Protein AF-J9BPV2-F1 (afdb_monomer)

Solvent-accessible surface area (backbone atoms only — not comparable to full-atom values): 4636 Å² total; per-residue (Å²): 72,40,34,28,34,14,39,61,70,44,7,44,51,30,35,53,57,30,66,46,43,29,81,74,70,76,44,64,79,77,43,37,40,41,42,36,38,53,45,80,59,29,72,82,40,90,52,86,70,30,41,67,39,29,60,53,48,49,53,56,40,53,76,67,65,65,54,93,80,44,47,79,47,68,37,51,96,83,75,68,48,34,25,51,74,71

Structure (mmCIF, N/CA/C/O backbone):
data_AF-J9BPV2-F1
#
_entry.id   AF-J9BPV2-F1
#
loop_
_atom_site.group_PDB
_atom_site.id
_atom_site.type_symbol
_atom_site.label_atom_id
_atom_site.label_alt_id
_atom_site.label_comp_id
_atom_site.label_asym_id
_atom_site.label_entity_id
_atom_site.label_seq_id
_atom_site.pdbx_PDB_ins_code
_atom_site.Cartn_x
_atom_site.Cartn_y
_atom_site.Cartn_z
_atom_site.occupancy
_atom_site.B_iso_or_equiv
_atom_site.auth_seq_id
_atom_site.auth_comp_id
_atom_site.auth_asym_id
_atom_site.auth_atom_id
_atom_site.pdbx_PDB_model_num
ATOM 1 N N . ARG A 1 1 ? -10.696 3.331 6.887 1.00 97.44 1 ARG A N 1
ATOM 2 C CA . ARG A 1 1 ? -9.245 3.062 7.082 1.00 97.44 1 ARG A CA 1
ATOM 3 C C . ARG A 1 1 ? -8.476 3.782 5.988 1.00 97.44 1 ARG A C 1
ATOM 5 O O . ARG A 1 1 ? -9.098 4.201 5.017 1.00 97.44 1 ARG A O 1
ATOM 12 N N . ILE A 1 2 ? -7.167 3.948 6.142 1.00 98.69 2 ILE A N 1
ATOM 13 C CA . ILE A 1 2 ? -6.289 4.507 5.109 1.00 98.69 2 ILE A CA 1
ATOM 14 C C . ILE A 1 2 ? -5.336 3.404 4.656 1.00 98.69 2 ILE A C 1
ATOM 16 O O . ILE A 1 2 ? -4.722 2.746 5.491 1.00 98.69 2 ILE A O 1
ATOM 20 N N . PHE A 1 3 ? -5.226 3.204 3.349 1.00 98.75 3 PHE A N 1
ATOM 21 C CA . PHE A 1 3 ? -4.291 2.272 2.738 1.00 98.75 3 PHE A CA 1
ATOM 22 C C . PHE A 1 3 ? -3.241 3.049 1.952 1.00 98.75 3 PHE A C 1
ATOM 24 O O . PHE A 1 3 ? -3.585 3.758 1.008 1.00 98.75 3 PHE A O 1
ATOM 31 N N . TYR A 1 4 ? -1.972 2.892 2.310 1.00 98.88 4 TYR A N 1
ATOM 32 C CA . TYR A 1 4 ? -0.859 3.268 1.446 1.00 98.88 4 TYR A CA 1
ATOM 33 C C . TYR A 1 4 ? -0.516 2.079 0.562 1.00 98.88 4 TYR A C 1
ATOM 35 O O . TYR A 1 4 ? -0.312 0.985 1.082 1.00 98.88 4 TYR A O 1
ATOM 43 N N . ILE A 1 5 ? -0.431 2.280 -0.751 1.00 98.69 5 ILE A N 1
ATOM 44 C CA . ILE A 1 5 ? 0.027 1.244 -1.684 1.00 98.69 5 ILE A CA 1
ATOM 45 C C . ILE A 1 5 ? 1.242 1.751 -2.456 1.00 98.69 5 ILE A C 1
ATOM 47 O O . ILE A 1 5 ? 1.268 2.892 -2.920 1.00 98.69 5 ILE A O 1
ATOM 51 N N . GLY A 1 6 ? 2.269 0.918 -2.591 1.00 98.38 6 GLY A N 1
ATOM 52 C CA . GLY A 1 6 ? 3.477 1.287 -3.320 1.00 98.38 6 GLY A CA 1
ATOM 53 C C . GLY A 1 6 ? 4.423 0.115 -3.533 1.00 98.38 6 GLY A C 1
ATOM 54 O O . GLY A 1 6 ? 4.312 -0.924 -2.890 1.00 98.38 6 GLY A O 1
ATOM 55 N N . ALA A 1 7 ? 5.400 0.297 -4.413 1.00 97.88 7 ALA A N 1
ATOM 56 C CA . ALA A 1 7 ? 6.487 -0.655 -4.613 1.00 97.88 7 ALA A CA 1
ATOM 57 C C . ALA A 1 7 ? 7.817 -0.091 -4.096 1.00 97.88 7 ALA A C 1
ATOM 59 O O . ALA A 1 7 ? 7.977 1.125 -3.945 1.00 97.88 7 ALA A O 1
ATOM 60 N N . GLY A 1 8 ? 8.772 -0.978 -3.799 1.00 96.62 8 GLY A N 1
ATOM 61 C CA . GLY A 1 8 ? 10.132 -0.601 -3.412 1.00 96.62 8 GLY A CA 1
ATOM 62 C C . GLY A 1 8 ? 10.175 0.456 -2.301 1.00 96.62 8 GLY A C 1
ATOM 63 O O . GLY A 1 8 ? 9.540 0.309 -1.259 1.00 96.62 8 GLY A O 1
ATOM 64 N N . THR A 1 9 ? 10.928 1.538 -2.517 1.00 97.50 9 THR A N 1
ATOM 65 C CA . THR A 1 9 ? 11.058 2.639 -1.546 1.00 97.50 9 THR A CA 1
ATOM 66 C C . THR A 1 9 ? 9.718 3.293 -1.210 1.00 97.50 9 THR A C 1
ATOM 68 O O . THR A 1 9 ? 9.466 3.570 -0.042 1.00 97.50 9 THR A O 1
ATOM 71 N N . SER A 1 10 ? 8.841 3.500 -2.195 1.00 98.06 10 SER A N 1
ATOM 72 C CA . SER A 1 10 ? 7.524 4.102 -1.967 1.00 98.06 10 SER A CA 1
ATOM 73 C C . SER A 1 10 ? 6.654 3.239 -1.051 1.00 98.06 10 SER A C 1
ATOM 75 O O . SER A 1 10 ? 6.086 3.754 -0.091 1.00 98.06 10 SER A O 1
ATOM 77 N N . GLY A 1 11 ? 6.624 1.922 -1.279 1.00 98.06 11 GLY A N 1
ATOM 78 C CA . GLY A 1 11 ? 5.925 0.985 -0.393 1.00 98.06 11 GLY A CA 1
ATOM 79 C C . GLY A 1 11 ? 6.524 0.948 1.018 1.00 98.06 11 GLY A C 1
ATOM 80 O O . GLY A 1 11 ? 5.788 0.985 2.001 1.00 98.06 11 GLY A O 1
ATOM 81 N N . ARG A 1 12 ? 7.861 0.968 1.140 1.00 98.56 12 ARG A N 1
ATOM 82 C CA . ARG A 1 12 ? 8.548 1.007 2.448 1.00 98.56 12 ARG A CA 1
ATOM 83 C C . ARG A 1 12 ? 8.199 2.255 3.253 1.00 98.56 12 ARG A C 1
ATOM 85 O O . ARG A 1 12 ? 7.996 2.143 4.456 1.00 98.56 12 ARG A O 1
ATOM 92 N N . LEU A 1 13 ? 8.110 3.419 2.609 1.00 98.56 13 LEU A N 1
ATOM 93 C CA . LEU A 1 13 ? 7.706 4.660 3.276 1.00 98.56 13 LEU A CA 1
ATOM 94 C C . LEU A 1 13 ? 6.253 4.600 3.764 1.00 98.56 13 LEU A C 1
ATOM 96 O O . LEU A 1 13 ? 5.980 5.042 4.874 1.00 98.56 13 LEU A O 1
ATOM 100 N N . GLY A 1 14 ? 5.345 4.004 2.985 1.00 98.50 14 GLY A N 1
ATOM 101 C CA . GLY A 1 14 ? 3.962 3.782 3.419 1.00 98.50 14 GLY A CA 1
ATOM 102 C C . GLY A 1 14 ? 3.864 2.854 4.634 1.00 98.50 14 GLY A C 1
ATOM 103 O O . GLY A 1 14 ? 3.131 3.141 5.577 1.00 98.50 14 GLY A O 1
ATOM 104 N N . VAL A 1 15 ? 4.636 1.763 4.651 1.00 98.44 15 VAL A N 1
ATOM 105 C CA . VAL A 1 15 ? 4.695 0.849 5.807 1.00 98.44 15 VAL A CA 1
ATOM 106 C C . VAL A 1 15 ? 5.303 1.533 7.032 1.00 98.44 15 VAL A C 1
ATOM 108 O O . VAL A 1 15 ? 4.781 1.370 8.133 1.00 98.44 15 V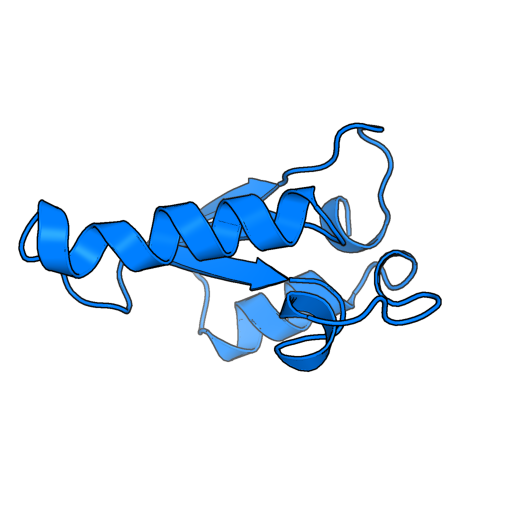AL A O 1
ATOM 111 N N . LEU A 1 16 ? 6.367 2.321 6.847 1.00 98.50 16 LEU A N 1
ATOM 112 C CA . LEU A 1 16 ? 6.996 3.093 7.918 1.00 98.50 16 LEU A CA 1
ATOM 113 C C . LEU A 1 16 ? 5.999 4.064 8.563 1.00 98.50 16 LEU A C 1
ATOM 115 O O . LEU A 1 16 ? 5.810 4.004 9.773 1.00 98.50 16 LEU A O 1
ATOM 119 N N . ASP A 1 17 ? 5.324 4.899 7.768 1.00 98.62 17 ASP A N 1
ATOM 120 C CA . ASP A 1 17 ? 4.336 5.858 8.283 1.00 98.62 17 ASP A CA 1
ATOM 121 C C . ASP A 1 17 ? 3.200 5.144 9.028 1.00 98.62 17 ASP A C 1
ATOM 123 O O . ASP A 1 17 ? 2.915 5.458 10.183 1.00 98.62 17 ASP A O 1
ATOM 127 N N . ALA A 1 18 ? 2.618 4.103 8.417 1.00 98.50 18 ALA A N 1
ATOM 128 C CA . ALA A 1 18 ? 1.548 3.318 9.031 1.00 98.50 18 ALA A CA 1
ATOM 129 C C . ALA A 1 18 ? 1.961 2.705 10.382 1.00 98.50 18 ALA A C 1
ATOM 131 O O . ALA A 1 18 ? 1.148 2.654 11.308 1.00 98.50 18 ALA A O 1
ATOM 132 N N . SER A 1 19 ? 3.219 2.267 10.514 1.00 97.94 19 SER A N 1
ATOM 133 C CA .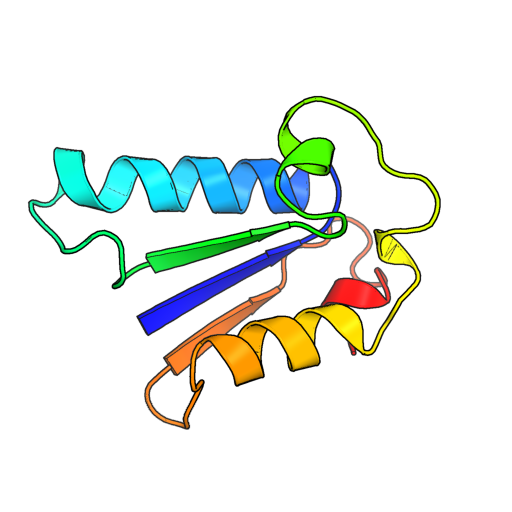 SER A 1 19 ? 3.734 1.641 11.738 1.00 97.94 19 SER A CA 1
ATOM 134 C C . SER A 1 19 ? 3.853 2.599 12.928 1.00 97.94 19 SER A C 1
ATOM 136 O O . SER A 1 19 ? 3.773 2.156 14.073 1.00 97.94 19 SER A O 1
ATOM 138 N N . GLU A 1 20 ? 3.969 3.904 12.672 1.00 98.62 20 GLU A N 1
ATOM 139 C CA . GLU A 1 20 ? 4.093 4.932 13.711 1.00 98.62 20 GLU A CA 1
ATOM 140 C C . GLU A 1 20 ? 2.733 5.447 14.206 1.00 98.62 20 GLU A C 1
ATOM 142 O O . GLU A 1 20 ? 2.650 6.053 15.278 1.00 98.62 20 GLU A O 1
ATOM 147 N N . ILE A 1 21 ? 1.640 5.171 13.484 1.00 98.50 21 ILE A N 1
ATOM 148 C CA . ILE A 1 21 ? 0.293 5.623 13.863 1.00 98.50 21 ILE A CA 1
ATOM 149 C C . ILE A 1 21 ? -0.163 5.069 15.228 1.00 98.50 21 ILE A C 1
ATOM 151 O O . ILE A 1 21 ? -0.628 5.861 16.058 1.00 98.50 21 ILE A O 1
ATOM 155 N N . PRO A 1 22 ? -0.032 3.759 15.523 1.00 98.25 22 PRO A N 1
ATOM 156 C CA . PRO A 1 22 ? -0.443 3.205 16.811 1.00 98.25 22 PRO A CA 1
ATOM 157 C C . PRO A 1 22 ? 0.299 3.784 18.024 1.00 98.25 22 PRO A C 1
ATOM 159 O O . PRO A 1 22 ? -0.383 4.254 18.940 1.00 98.25 22 PRO A O 1
ATOM 162 N N . PRO A 1 23 ? 1.651 3.807 18.074 1.00 98.19 23 PRO A N 1
ATOM 163 C CA . PRO A 1 23 ? 2.364 4.329 19.237 1.00 98.19 23 PRO A CA 1
ATOM 164 C C . PRO A 1 23 ? 2.265 5.854 19.364 1.00 98.19 23 PRO A C 1
ATOM 166 O O . PRO A 1 23 ? 2.269 6.359 20.484 1.00 98.19 23 PRO A O 1
ATOM 169 N N . THR A 1 24 ? 2.145 6.590 18.253 1.00 98.31 24 THR A N 1
ATOM 170 C CA . THR A 1 24 ? 2.104 8.061 18.282 1.00 98.31 24 THR A CA 1
ATOM 171 C C . THR A 1 24 ? 0.731 8.592 18.686 1.00 98.31 24 THR A C 1
ATOM 173 O O . THR A 1 24 ? 0.638 9.545 19.457 1.00 98.31 24 THR A O 1
ATOM 176 N N . PHE A 1 25 ? -0.345 7.978 18.183 1.00 98.19 25 PHE A N 1
ATOM 177 C CA . PHE A 1 25 ? -1.706 8.508 18.332 1.00 98.19 25 PHE A CA 1
ATOM 178 C C . PHE A 1 25 ? -2.649 7.609 19.143 1.00 98.19 25 PHE A C 1
ATOM 180 O O . PHE A 1 25 ? -3.820 7.950 19.301 1.00 98.19 25 PHE A O 1
ATOM 187 N N . GLY A 1 26 ? -2.181 6.466 19.656 1.00 97.38 26 GLY A N 1
ATOM 188 C CA . GLY A 1 26 ? -3.014 5.531 20.421 1.00 97.38 26 GLY A CA 1
ATOM 189 C C . GLY A 1 26 ? -4.118 4.879 19.583 1.00 97.38 26 GLY A C 1
ATOM 190 O O . GLY A 1 26 ? -5.192 4.571 20.100 1.00 97.38 26 GLY A O 1
ATOM 191 N N . MET A 1 27 ? -3.884 4.718 18.279 1.00 98.12 27 MET A N 1
ATOM 192 C CA . MET A 1 27 ? -4.860 4.190 17.324 1.00 98.12 27 MET A CA 1
ATOM 193 C C . MET A 1 27 ? -4.658 2.689 17.054 1.00 98.12 27 MET A C 1
ATOM 195 O O . MET A 1 27 ? -3.560 2.168 17.244 1.00 98.12 27 MET A O 1
ATOM 199 N N . PRO A 1 28 ? -5.684 1.961 16.573 1.00 97.69 28 PRO A N 1
ATOM 200 C CA . PRO A 1 28 ? -5.529 0.558 16.192 1.00 97.69 28 PRO A CA 1
ATOM 201 C C . PRO A 1 28 ? -4.569 0.362 15.004 1.00 97.69 28 PRO 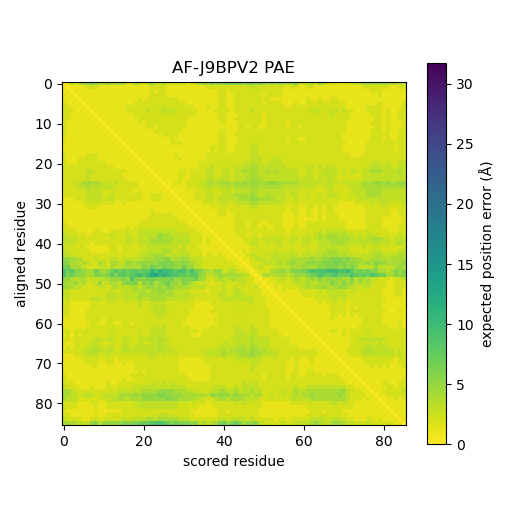A C 1
ATOM 203 O O . PRO A 1 28 ? -4.637 1.112 14.030 1.00 97.69 28 PRO A O 1
ATOM 206 N N . ASN A 1 29 ? -3.792 -0.731 15.007 1.00 95.88 29 ASN A N 1
ATOM 207 C CA . ASN A 1 29 ? -2.907 -1.147 13.894 1.00 95.88 29 ASN A CA 1
ATOM 208 C C . ASN A 1 29 ? -3.643 -1.392 12.561 1.00 95.88 29 ASN A C 1
ATOM 210 O O . ASN A 1 29 ? -3.018 -1.596 11.528 1.00 95.88 29 ASN A O 1
ATOM 214 N N . THR A 1 30 ? -4.975 -1.434 12.581 1.00 96.25 30 THR A N 1
ATOM 215 C CA . THR A 1 30 ? -5.829 -1.670 11.411 1.00 96.25 30 THR A CA 1
ATOM 216 C C . THR A 1 30 ? -6.359 -0.380 10.786 1.00 96.25 30 THR A C 1
ATOM 218 O O . THR A 1 30 ? -7.038 -0.437 9.760 1.00 96.25 30 THR A O 1
ATOM 221 N N . LEU A 1 31 ? -6.102 0.779 11.407 1.00 97.94 31 LEU A N 1
ATOM 222 C CA . LEU A 1 31 ? -6.636 2.061 10.952 1.00 97.94 31 LEU A CA 1
ATOM 223 C C . LEU A 1 31 ? -5.897 2.589 9.718 1.00 97.94 31 LEU A C 1
ATOM 225 O O . LEU A 1 31 ? -6.552 3.043 8.777 1.00 97.94 31 LEU A O 1
ATOM 229 N N . VAL A 1 32 ? -4.565 2.525 9.740 1.00 98.56 32 VAL A N 1
ATOM 230 C CA . VAL A 1 32 ? -3.670 2.919 8.646 1.00 98.56 32 VAL A CA 1
ATOM 231 C C . VAL A 1 32 ? -2.802 1.717 8.303 1.00 98.56 32 VAL A C 1
ATOM 233 O O . VAL A 1 32 ? -2.178 1.138 9.187 1.00 98.56 32 VAL A O 1
ATOM 236 N N . VAL A 1 33 ? -2.808 1.309 7.038 1.00 98.56 33 VAL A N 1
ATOM 237 C CA . VAL A 1 33 ? -2.191 0.065 6.570 1.00 98.56 33 VAL A CA 1
ATOM 238 C C . VAL A 1 33 ? -1.282 0.373 5.386 1.00 98.56 33 VAL A C 1
ATOM 240 O O . VAL A 1 33 ? -1.723 0.974 4.409 1.00 98.56 33 VAL A O 1
ATOM 243 N N . GLY A 1 34 ? -0.021 -0.049 5.459 1.00 98.38 34 GLY A N 1
ATOM 244 C CA . GLY A 1 34 ? 0.909 0.004 4.333 1.00 98.38 34 GLY A CA 1
ATOM 245 C C . GLY A 1 34 ? 0.955 -1.332 3.596 1.00 98.38 34 GLY A C 1
ATOM 246 O O . GLY A 1 34 ? 1.273 -2.353 4.201 1.00 98.38 34 GLY A O 1
ATOM 247 N N . LEU A 1 35 ? 0.663 -1.321 2.298 1.00 98.31 35 LEU A N 1
ATOM 248 C CA . LEU A 1 35 ? 0.826 -2.454 1.393 1.00 98.31 35 LEU A CA 1
ATOM 249 C C . LEU A 1 35 ? 2.013 -2.188 0.467 1.00 98.31 35 LEU A C 1
ATOM 251 O O . LEU A 1 35 ? 2.116 -1.130 -0.164 1.00 98.31 35 LEU A O 1
ATOM 255 N N . ILE A 1 36 ? 2.920 -3.158 0.410 1.00 98.38 36 ILE A N 1
ATOM 256 C CA . ILE A 1 36 ? 4.124 -3.105 -0.409 1.00 98.38 36 ILE A CA 1
ATOM 257 C C . ILE A 1 36 ? 4.100 -4.230 -1.440 1.00 98.38 36 ILE A C 1
ATOM 259 O O . ILE A 1 36 ? 3.945 -5.402 -1.092 1.00 98.38 36 ILE A O 1
ATOM 263 N N . ALA A 1 37 ? 4.307 -3.877 -2.707 1.00 98.00 37 ALA A N 1
ATOM 264 C CA . ALA A 1 37 ? 4.451 -4.846 -3.784 1.00 98.00 37 ALA A CA 1
ATOM 265 C C . ALA A 1 37 ? 5.559 -5.863 -3.454 1.00 98.00 37 ALA A C 1
ATOM 267 O O . ALA A 1 37 ? 6.697 -5.481 -3.176 1.00 98.00 37 ALA A O 1
ATOM 268 N N . GLY A 1 38 ? 5.228 -7.157 -3.487 1.00 96.31 38 GLY A N 1
ATOM 269 C CA . GLY A 1 38 ? 6.139 -8.245 -3.104 1.00 96.31 38 GLY A CA 1
ATOM 270 C C . GLY A 1 38 ? 6.068 -8.648 -1.624 1.00 96.31 38 GLY A C 1
ATOM 271 O O . GLY A 1 38 ? 6.811 -9.536 -1.205 1.00 96.31 38 GLY A O 1
ATOM 272 N N . GLY A 1 39 ? 5.168 -8.041 -0.841 1.00 95.88 39 GLY A N 1
ATOM 273 C CA . GLY A 1 39 ? 4.888 -8.403 0.551 1.00 95.88 39 GLY A CA 1
ATOM 274 C C . GLY A 1 39 ? 6.058 -8.153 1.508 1.00 95.88 39 GLY A C 1
ATOM 275 O O . GLY A 1 39 ? 6.986 -7.407 1.205 1.00 95.88 39 GLY A O 1
ATOM 276 N N . ASP A 1 40 ? 6.049 -8.806 2.671 1.00 94.81 40 ASP A N 1
ATOM 277 C CA . ASP A 1 40 ? 7.049 -8.599 3.732 1.00 94.81 40 ASP A CA 1
ATOM 278 C C . ASP A 1 40 ? 8.502 -8.788 3.272 1.00 94.81 40 ASP A C 1
ATOM 280 O O . ASP A 1 40 ? 9.410 -8.120 3.772 1.00 94.81 40 ASP A O 1
ATOM 284 N N . THR A 1 41 ? 8.749 -9.660 2.288 1.00 95.62 41 THR A N 1
ATOM 285 C CA . THR A 1 41 ? 10.085 -9.831 1.701 1.00 95.62 41 THR A CA 1
ATOM 286 C C . THR A 1 41 ? 10.606 -8.517 1.108 1.00 95.62 41 THR A C 1
ATOM 288 O O . THR A 1 41 ? 11.779 -8.181 1.309 1.00 95.62 41 THR A O 1
ATOM 291 N N . ALA A 1 42 ? 9.722 -7.736 0.475 1.00 96.38 42 ALA A N 1
ATOM 292 C CA . ALA A 1 42 ? 10.028 -6.459 -0.162 1.00 96.38 42 ALA A CA 1
ATOM 293 C C . ALA A 1 42 ? 10.487 -5.367 0.823 1.00 96.38 42 ALA A C 1
ATOM 295 O O . ALA A 1 42 ? 11.172 -4.412 0.428 1.00 96.38 42 ALA A O 1
ATOM 296 N N . LEU A 1 43 ? 10.175 -5.514 2.119 1.00 95.94 43 LEU A N 1
ATOM 297 C CA . LEU A 1 43 ? 10.602 -4.572 3.157 1.00 95.94 43 LEU A CA 1
ATOM 298 C C . LEU A 1 43 ? 12.121 -4.514 3.288 1.00 95.94 43 LEU A C 1
ATOM 300 O O . LEU A 1 43 ? 12.674 -3.437 3.498 1.00 95.94 43 LEU A O 1
ATOM 304 N N . ARG A 1 44 ? 12.796 -5.659 3.141 1.00 95.81 44 ARG A N 1
ATOM 305 C CA . ARG A 1 44 ? 14.249 -5.769 3.346 1.00 95.81 44 ARG A CA 1
ATOM 306 C C . ARG A 1 44 ? 15.018 -6.039 2.063 1.00 95.81 44 ARG A C 1
ATOM 308 O O . ARG A 1 44 ? 16.147 -5.581 1.945 1.00 95.81 44 ARG A O 1
ATOM 315 N N . ASN A 1 45 ? 14.414 -6.745 1.111 1.00 94.69 45 ASN A N 1
ATOM 316 C CA . ASN A 1 45 ? 15.068 -7.140 -0.132 1.00 94.69 45 ASN A CA 1
ATOM 317 C C . ASN A 1 45 ? 14.197 -6.749 -1.326 1.00 94.69 45 ASN A C 1
ATOM 319 O O . ASN A 1 45 ? 12.982 -6.855 -1.231 1.00 94.69 45 ASN A O 1
ATOM 323 N N . PRO A 1 46 ? 14.763 -6.305 -2.456 1.00 89.81 46 PRO A N 1
ATOM 324 C CA . PRO A 1 46 ? 13.994 -6.166 -3.687 1.00 89.81 46 PRO A CA 1
ATOM 325 C C . PRO A 1 46 ? 13.363 -7.504 -4.095 1.00 89.81 46 PRO A C 1
ATOM 327 O O . PRO A 1 46 ? 13.987 -8.554 -3.949 1.00 89.81 46 PRO A O 1
ATOM 330 N N . VAL A 1 47 ? 12.142 -7.452 -4.621 1.00 92.50 47 VAL A N 1
ATOM 331 C CA . VAL A 1 47 ? 11.467 -8.597 -5.242 1.00 92.50 47 VAL A CA 1
ATOM 332 C C . VAL A 1 47 ? 11.291 -8.249 -6.714 1.00 92.50 47 VAL A C 1
ATOM 334 O O . VAL A 1 47 ? 10.624 -7.265 -7.034 1.00 92.50 47 VAL A O 1
ATOM 337 N N . GLU A 1 48 ? 11.943 -9.007 -7.596 1.00 86.00 48 GLU A N 1
ATOM 338 C CA . GLU A 1 48 ? 11.880 -8.762 -9.041 1.00 86.00 48 GLU A CA 1
ATOM 339 C C . GLU A 1 48 ? 10.436 -8.828 -9.549 1.00 86.00 48 GLU A C 1
ATOM 341 O O . GLU A 1 48 ? 9.655 -9.681 -9.125 1.00 86.00 48 GLU A O 1
ATOM 346 N N . SER A 1 49 ? 10.086 -7.894 -10.437 1.00 88.06 49 SER A N 1
ATOM 347 C CA . SER A 1 49 ? 8.769 -7.761 -11.078 1.00 88.06 49 SER A CA 1
ATOM 348 C C . SER A 1 49 ? 7.555 -7.658 -10.152 1.00 88.06 49 SER A C 1
ATOM 350 O O . SER A 1 49 ? 6.419 -7.701 -10.618 1.00 88.06 49 SER A O 1
ATOM 352 N N . ALA A 1 50 ? 7.750 -7.451 -8.848 1.00 90.75 50 ALA A N 1
ATOM 353 C CA . ALA A 1 50 ? 6.639 -7.248 -7.923 1.00 90.75 50 ALA A CA 1
ATOM 354 C C . ALA A 1 50 ? 5.808 -6.000 -8.272 1.00 90.75 50 ALA A C 1
ATOM 356 O O . ALA A 1 50 ? 4.601 -5.976 -8.050 1.00 90.75 50 ALA A O 1
ATOM 357 N N . GLU A 1 51 ? 6.450 -4.971 -8.825 1.00 92.31 51 GLU A N 1
ATOM 358 C CA . GLU A 1 51 ? 5.803 -3.714 -9.207 1.00 92.31 51 GLU A CA 1
ATOM 359 C C . GLU A 1 51 ? 5.042 -3.779 -10.539 1.00 92.31 51 GL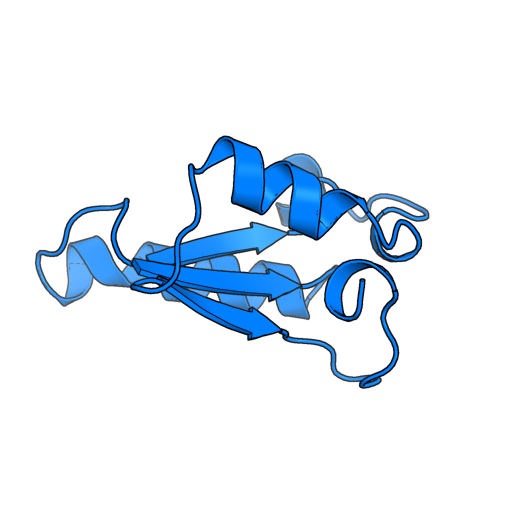U A C 1
ATOM 361 O O . GLU A 1 51 ? 4.227 -2.896 -10.817 1.00 92.31 51 GLU A O 1
ATOM 366 N N . ASP A 1 52 ? 5.276 -4.834 -11.326 1.00 95.94 52 ASP A N 1
ATOM 367 C CA . ASP A 1 52 ? 4.737 -5.012 -12.676 1.00 95.94 52 ASP A CA 1
ATOM 368 C C . ASP A 1 52 ? 3.359 -5.690 -12.694 1.00 95.94 52 ASP A C 1
ATOM 370 O O . ASP A 1 52 ? 2.728 -5.746 -13.749 1.00 95.94 52 ASP A O 1
ATOM 374 N N . ASP A 1 53 ? 2.872 -6.206 -11.558 1.00 96.31 53 ASP A N 1
ATOM 375 C CA . ASP A 1 53 ? 1.556 -6.849 -11.463 1.00 96.31 53 ASP A CA 1
ATOM 376 C C . ASP A 1 53 ? 0.458 -5.822 -11.121 1.00 96.31 53 ASP A C 1
ATOM 378 O O . ASP A 1 53 ? 0.322 -5.437 -9.955 1.00 96.31 53 ASP A O 1
ATOM 382 N N . PRO A 1 54 ? -0.375 -5.399 -12.095 1.00 96.69 54 PRO A N 1
ATOM 383 C CA . PRO A 1 54 ? -1.413 -4.403 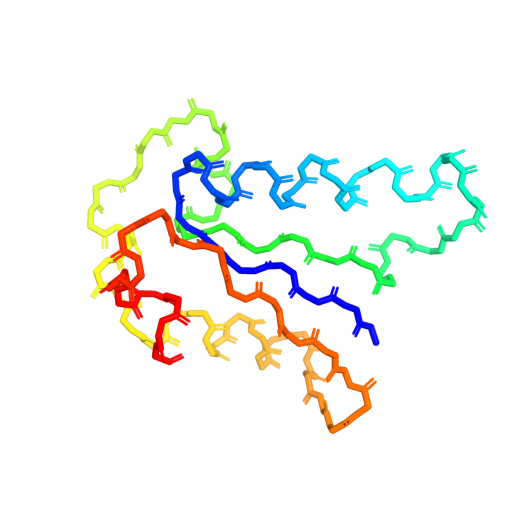-11.855 1.00 96.69 54 PRO A CA 1
ATOM 384 C C . PRO A 1 54 ? -2.568 -4.924 -10.995 1.00 96.69 54 PRO A C 1
ATOM 386 O O . PRO A 1 54 ? -3.302 -4.134 -10.425 1.00 96.69 54 PRO A O 1
ATOM 389 N N . LYS A 1 55 ? -2.780 -6.239 -10.878 1.00 97.19 55 LYS A N 1
ATOM 390 C CA . LYS A 1 55 ? -3.936 -6.769 -10.131 1.00 97.19 55 LYS A CA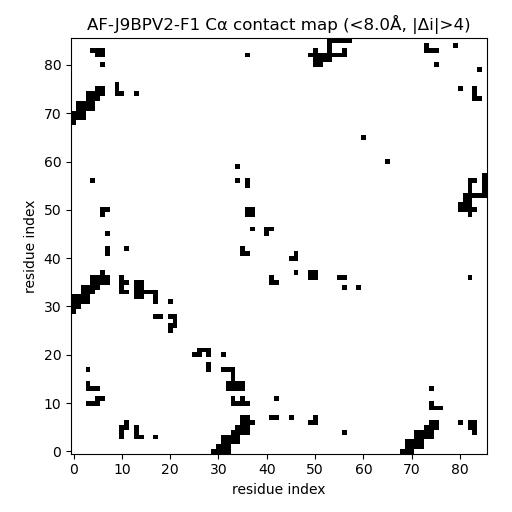 1
ATOM 391 C C . LYS A 1 55 ? -3.643 -6.939 -8.650 1.00 97.19 55 LYS A C 1
ATOM 393 O O . LYS A 1 55 ? -4.570 -7.015 -7.840 1.00 97.19 55 LYS A O 1
ATOM 398 N N . LYS A 1 56 ? -2.362 -7.023 -8.298 1.00 97.50 56 LYS A N 1
ATOM 399 C CA . LYS A 1 56 ? -1.924 -7.470 -6.982 1.00 97.50 56 LYS A CA 1
ATOM 400 C C . LYS A 1 56 ? -2.387 -6.554 -5.853 1.00 97.50 56 LYS A C 1
ATOM 402 O O . LYS A 1 56 ? -2.918 -7.055 -4.863 1.00 97.50 56 LYS A O 1
ATOM 407 N N . ALA A 1 57 ? -2.262 -5.234 -6.012 1.00 97.62 57 ALA A N 1
ATOM 408 C CA . ALA A 1 57 ? -2.726 -4.284 -5.001 1.00 97.62 57 ALA A CA 1
ATOM 409 C C . ALA A 1 57 ? -4.232 -4.431 -4.750 1.00 97.62 57 ALA A C 1
ATOM 411 O O . ALA A 1 57 ? -4.675 -4.503 -3.605 1.00 97.62 57 ALA A O 1
ATOM 412 N N . TRP A 1 58 ? -5.032 -4.560 -5.812 1.00 97.81 58 TRP A N 1
ATOM 413 C CA . TRP A 1 58 ? -6.476 -4.741 -5.684 1.00 97.81 58 TRP A CA 1
ATOM 414 C C . TRP A 1 58 ? -6.858 -6.053 -4.986 1.00 97.81 58 TRP A C 1
ATOM 416 O O . TRP A 1 58 ? -7.792 -6.081 -4.181 1.00 97.81 58 TRP A O 1
ATOM 426 N N . GLU A 1 59 ? -6.139 -7.146 -5.248 1.00 98.19 59 GLU A N 1
ATOM 427 C CA . GLU A 1 59 ? -6.323 -8.418 -4.537 1.00 98.19 59 GLU A CA 1
ATOM 428 C C . GLU A 1 59 ? -6.022 -8.292 -3.038 1.00 98.19 59 GLU A C 1
ATOM 430 O O . GLU A 1 59 ? -6.799 -8.766 -2.205 1.00 98.19 59 GLU A O 1
ATOM 435 N N . GLU A 1 60 ? -4.940 -7.602 -2.682 1.00 97.94 60 GLU A N 1
ATOM 436 C CA . GLU A 1 60 ? -4.551 -7.359 -1.290 1.00 97.94 60 GLU A CA 1
ATOM 437 C C . GLU A 1 60 ? -5.554 -6.446 -0.570 1.00 97.94 60 GLU A C 1
ATOM 439 O O . GLU A 1 60 ? -5.941 -6.721 0.570 1.00 97.94 60 GLU A O 1
ATOM 444 N N . LEU A 1 61 ? -6.065 -5.412 -1.244 1.00 98.25 61 LEU A N 1
ATOM 445 C CA . LEU A 1 61 ? -7.125 -4.548 -0.716 1.00 98.25 61 LEU A CA 1
ATOM 446 C C . LEU A 1 61 ? -8.433 -5.328 -0.488 1.00 98.25 61 LEU A C 1
ATOM 448 O O . LEU A 1 61 ? -9.097 -5.146 0.537 1.00 98.25 61 LEU A O 1
ATOM 452 N N . LYS A 1 62 ? -8.797 -6.250 -1.392 1.00 98.25 62 LYS A N 1
ATOM 453 C CA . LYS A 1 62 ? -9.950 -7.149 -1.198 1.00 98.25 62 LYS A CA 1
ATOM 454 C C . LYS A 1 62 ? -9.767 -8.088 -0.014 1.00 98.25 62 LYS A C 1
ATOM 456 O O . LYS A 1 62 ? -10.733 -8.308 0.715 1.00 98.25 62 LYS A O 1
ATOM 461 N N . ALA A 1 63 ? -8.560 -8.610 0.200 1.00 97.62 63 ALA A N 1
ATOM 462 C CA . ALA A 1 63 ? -8.250 -9.433 1.369 1.00 97.62 63 ALA A CA 1
ATOM 463 C C . ALA A 1 63 ? -8.435 -8.660 2.689 1.00 97.62 63 ALA A C 1
ATOM 465 O O . ALA A 1 63 ? -8.762 -9.258 3.710 1.00 97.62 63 ALA A O 1
ATOM 466 N N . HIS A 1 64 ? -8.317 -7.329 2.651 1.00 97.31 64 HIS A N 1
ATOM 467 C CA . HIS A 1 64 ? -8.635 -6.434 3.766 1.00 97.31 64 HIS A CA 1
ATOM 468 C C . HIS A 1 64 ? -10.106 -5.990 3.806 1.00 97.31 64 HIS A C 1
ATOM 470 O O . HIS A 1 64 ? -10.457 -5.118 4.602 1.00 97.31 64 HIS A O 1
ATOM 476 N N . ASN A 1 65 ? -10.986 -6.546 2.969 1.00 97.88 65 ASN A N 1
ATOM 477 C CA . ASN A 1 65 ? -12.390 -6.141 2.864 1.00 97.88 65 ASN A CA 1
ATOM 478 C C . ASN A 1 65 ? -12.541 -4.622 2.663 1.00 97.88 65 ASN A C 1
ATOM 480 O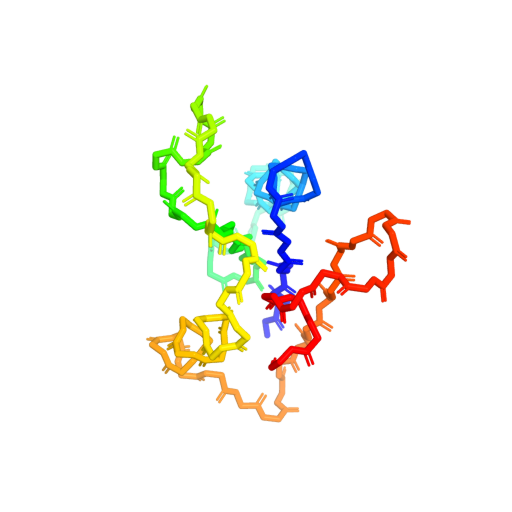 O . ASN A 1 65 ? -13.307 -3.970 3.383 1.00 97.88 65 ASN A O 1
ATOM 484 N N . ILE A 1 66 ? -11.760 -4.039 1.747 1.00 98.19 66 ILE A N 1
ATOM 485 C CA . ILE A 1 66 ? -11.886 -2.619 1.409 1.00 98.19 66 ILE A CA 1
ATOM 486 C C . ILE A 1 66 ? -13.322 -2.274 0.993 1.00 98.19 66 ILE A C 1
ATOM 488 O O . ILE A 1 66 ? -14.008 -3.063 0.339 1.00 98.19 66 ILE A O 1
ATOM 492 N N . ASN A 1 67 ? -13.786 -1.091 1.379 1.00 98.06 67 ASN A N 1
ATOM 493 C CA . ASN A 1 67 ? -15.090 -0.571 0.991 1.00 98.06 67 ASN A CA 1
ATOM 494 C C . ASN A 1 67 ? -15.040 0.948 0.754 1.00 98.06 67 ASN A C 1
ATOM 496 O O . ASN A 1 67 ? -13.992 1.578 0.857 1.00 98.06 67 ASN A O 1
ATOM 500 N N . SER A 1 68 ? -16.189 1.545 0.438 1.00 98.00 68 SER A N 1
ATOM 501 C CA . SER A 1 68 ? -16.313 2.969 0.099 1.00 98.00 68 SER A CA 1
ATOM 502 C C . SER A 1 68 ? -16.009 3.944 1.244 1.00 98.00 68 SER A C 1
ATOM 504 O O . SER A 1 68 ?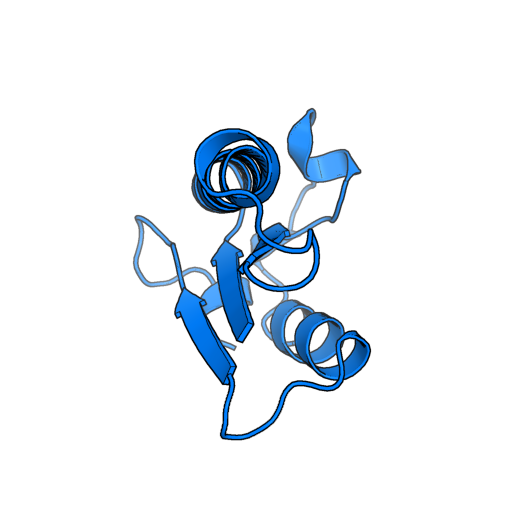 -15.942 5.143 0.998 1.00 98.00 68 SER A O 1
ATOM 506 N N . ASN A 1 69 ? -15.854 3.463 2.481 1.00 98.19 69 ASN A N 1
ATOM 507 C CA . ASN A 1 69 ? -15.465 4.282 3.635 1.00 98.19 69 ASN A CA 1
ATOM 508 C C . ASN A 1 69 ? -13.946 4.260 3.886 1.00 98.19 69 ASN A C 1
ATOM 510 O O . ASN A 1 69 ? -13.470 4.784 4.897 1.00 98.19 69 ASN A O 1
ATOM 514 N N . ASP A 1 70 ? -13.184 3.597 3.017 1.00 98.56 70 ASP A N 1
ATOM 515 C CA . ASP A 1 70 ? -11.732 3.552 3.072 1.00 98.56 70 ASP A CA 1
ATOM 516 C C . ASP A 1 70 ? -11.112 4.499 2.036 1.00 98.56 70 ASP A C 1
ATOM 518 O O . ASP A 1 70 ? -11.660 4.721 0.958 1.00 98.56 70 ASP A O 1
ATOM 522 N N . THR A 1 71 ? -9.934 5.023 2.363 1.00 98.69 71 THR A N 1
ATOM 523 C CA . THR A 1 71 ? -9.129 5.863 1.471 1.00 98.69 71 THR A CA 1
ATOM 524 C C . THR A 1 71 ? -7.915 5.075 1.005 1.00 98.69 71 THR A C 1
ATOM 526 O O . THR A 1 71 ? -7.233 4.463 1.826 1.00 98.69 71 THR A O 1
ATOM 529 N N . VAL A 1 72 ? -7.612 5.128 -0.292 1.00 98.56 72 VAL A N 1
ATOM 530 C CA . VAL A 1 72 ? -6.392 4.550 -0.874 1.00 98.56 72 VAL A CA 1
ATOM 531 C C . VAL A 1 72 ? -5.489 5.676 -1.356 1.00 98.56 72 VAL A C 1
ATOM 533 O O . VAL A 1 72 ? -5.935 6.587 -2.050 1.00 98.56 72 VAL A O 1
ATOM 536 N N . VAL A 1 73 ? -4.217 5.606 -0.986 1.00 98.69 73 VAL A N 1
ATOM 537 C CA . VAL A 1 73 ? -3.172 6.546 -1.377 1.00 98.69 73 VAL A CA 1
ATOM 538 C C . VAL A 1 73 ? -2.098 5.759 -2.120 1.00 98.69 73 VAL A C 1
ATOM 540 O O . VAL A 1 73 ? -1.331 5.002 -1.523 1.00 98.69 73 VAL A O 1
ATOM 543 N N . GLY A 1 74 ? -2.065 5.929 -3.440 1.00 98.44 74 GLY A N 1
ATOM 544 C CA . GLY A 1 74 ? -1.039 5.347 -4.297 1.00 98.44 74 GLY A CA 1
ATOM 545 C C . GLY A 1 74 ? 0.246 6.168 -4.275 1.00 98.44 74 GLY A C 1
ATOM 546 O O . GLY A 1 74 ? 0.217 7.374 -4.520 1.00 98.44 74 GLY A O 1
ATOM 547 N N . ILE A 1 75 ? 1.376 5.520 -3.992 1.00 98.50 75 ILE A N 1
ATOM 548 C CA . ILE A 1 75 ? 2.689 6.158 -3.893 1.00 98.50 75 ILE A CA 1
ATOM 549 C C . ILE A 1 75 ? 3.611 5.553 -4.953 1.00 98.50 75 ILE A C 1
ATOM 551 O O . ILE A 1 75 ? 4.076 4.421 -4.829 1.00 98.50 75 ILE A O 1
ATOM 555 N N . ALA A 1 76 ? 3.906 6.335 -5.989 1.00 97.75 76 ALA A N 1
ATOM 556 C CA . ALA A 1 76 ? 4.864 5.983 -7.030 1.00 97.75 76 ALA A CA 1
ATOM 557 C C . ALA A 1 76 ? 5.577 7.244 -7.519 1.00 97.75 76 ALA A C 1
ATOM 559 O O . ALA A 1 76 ? 4.936 8.149 -8.049 1.00 97.75 76 ALA A O 1
ATOM 560 N N . ALA A 1 77 ? 6.904 7.300 -7.383 1.00 96.81 77 ALA A N 1
ATOM 561 C CA . ALA A 1 77 ? 7.682 8.449 -7.855 1.00 96.81 77 ALA A CA 1
ATOM 562 C C . ALA A 1 77 ? 7.581 8.643 -9.379 1.00 96.81 77 ALA A C 1
ATOM 564 O O . ALA A 1 77 ? 7.567 9.774 -9.855 1.00 96.81 77 ALA A O 1
ATOM 565 N N . SER A 1 78 ? 7.485 7.547 -10.140 1.00 96.31 78 SER A N 1
ATOM 566 C CA . SER A 1 78 ? 7.307 7.586 -11.596 1.00 96.31 78 SER A CA 1
ATOM 567 C C . SER A 1 78 ? 5.899 8.007 -12.024 1.00 96.31 78 SER A C 1
ATOM 569 O O . SER A 1 78 ? 5.710 8.408 -13.168 1.00 96.31 78 SER A O 1
ATOM 571 N N . GLY A 1 79 ? 4.902 7.868 -11.142 1.00 95.19 79 GLY A N 1
ATOM 572 C CA . GLY A 1 79 ? 3.485 8.015 -11.478 1.00 95.19 79 GLY A CA 1
ATOM 573 C C . GLY A 1 79 ? 2.936 6.943 -12.431 1.00 95.19 79 GLY A C 1
ATOM 574 O O . GLY A 1 79 ? 1.782 7.044 -12.832 1.00 95.19 79 GLY A O 1
ATOM 575 N N . THR A 1 80 ? 3.735 5.935 -12.803 1.00 96.31 80 THR A N 1
ATOM 576 C CA . THR A 1 80 ? 3.397 4.927 -13.828 1.00 96.31 80 THR A CA 1
ATOM 577 C C . THR A 1 80 ? 3.491 3.477 -13.346 1.00 96.31 80 THR A C 1
ATOM 579 O O . THR A 1 80 ? 3.276 2.565 -14.138 1.00 96.31 80 THR A O 1
ATOM 582 N N . THR A 1 81 ? 3.813 3.239 -12.069 1.00 97.69 81 THR A N 1
ATOM 583 C CA . THR A 1 81 ? 4.004 1.888 -11.514 1.00 97.69 81 THR A CA 1
ATOM 584 C C . THR A 1 81 ? 2.724 1.037 -11.626 1.00 97.69 81 THR A C 1
ATOM 586 O O . THR A 1 81 ? 1.728 1.398 -10.991 1.00 97.69 81 THR A O 1
ATOM 589 N N . PRO A 1 82 ? 2.730 -0.097 -12.362 1.00 97.69 82 PRO A N 1
ATOM 590 C CA . PRO A 1 82 ? 1.532 -0.904 -12.613 1.00 97.69 82 PRO A CA 1
ATOM 591 C C . PRO A 1 82 ? 0.793 -1.353 -11.352 1.00 97.69 82 PRO A C 1
ATOM 593 O O . PRO A 1 82 ? -0.414 -1.148 -11.273 1.00 97.69 82 PRO A O 1
ATOM 596 N N . TYR A 1 83 ? 1.509 -1.863 -10.342 1.00 98.31 83 TYR A N 1
ATOM 597 C CA . TYR A 1 83 ? 0.936 -2.247 -9.043 1.00 98.31 83 TYR A CA 1
ATOM 598 C C . TYR A 1 83 ? 0.127 -1.121 -8.377 1.00 98.31 83 TYR A C 1
ATOM 600 O O . TYR A 1 83 ? -0.838 -1.385 -7.673 1.00 98.31 83 TYR A O 1
ATOM 608 N N . VAL A 1 84 ? 0.521 0.141 -8.574 1.00 98.12 84 VAL A N 1
ATOM 609 C CA . VAL A 1 84 ? -0.122 1.305 -7.939 1.00 98.12 84 VAL A CA 1
ATOM 610 C C . VAL A 1 84 ? -1.309 1.819 -8.758 1.00 98.12 84 VAL A C 1
ATOM 612 O O . VAL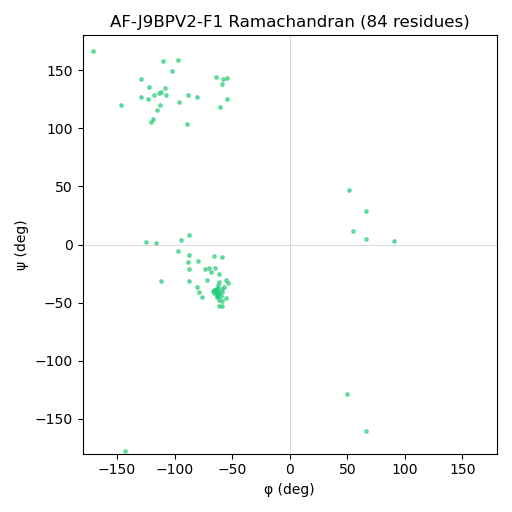 A 1 84 ? -2.246 2.371 -8.189 1.00 98.12 84 VAL A O 1
ATOM 615 N N . ILE A 1 85 ? -1.251 1.680 -10.084 1.00 97.25 85 ILE A N 1
ATOM 616 C CA . ILE A 1 85 ? -2.293 2.155 -11.006 1.00 97.25 85 ILE A CA 1
ATOM 617 C C . ILE A 1 85 ? -3.476 1.187 -11.096 1.00 97.25 85 ILE A C 1
ATOM 619 O O . ILE A 1 85 ? -4.601 1.640 -11.318 1.00 97.25 85 ILE A O 1
ATOM 623 N N . GLY A 1 86 ? -3.194 -0.117 -11.045 1.00 92.94 86 GLY A N 1
ATOM 624 C CA . GLY A 1 86 ? -4.148 -1.178 -11.375 1.00 92.94 86 GLY A CA 1
ATOM 625 C C . GLY A 1 86 ? -5.178 -1.524 -10.306 1.00 92.94 86 GLY A C 1
ATOM 626 O O . GLY A 1 86 ? -5.098 -1.014 -9.166 1.00 92.94 86 GLY A O 1
#

pLDDT: mean 97.07, std 2.33, range [86.0, 98.88]

InterPro domains:
  IPR001347 SIS domain [PF22645] (2-86)
  IPR001347 SIS domain [PS51464] (1-86)
  IPR040190 N-acetylmuramic acid 6-phosphate etherase/glucokinase regulatory protein [PTHR10088] (1-86)
  IPR046348 SIS domain superfamily [SSF53697] (1-85)

Organism: NCBI:txid749906

Radius of gyration: 12.29 Å; Cα contacts (8 Å, |Δi|>4): 154; chains: 1; bounding box: 31×18×34 Å

Nearest PDB structures (foldseek):
  1nri-assembly1_A-2  TM=9.878E-01  e=1.659E-08  Haemophilus influenzae
  4m0d-assembly1_A  TM=9.819E-01  e=1.357E-08  Haemophilus influenzae Rd KW20
  4s12-assembly1_A  TM=9.863E-01  e=3.030E-08  Yersinia enterocolitica subsp. palearctica Y11
  4s12-assembly2_B  TM=9.627E-01  e=2.688E-06  Yersinia enterocolitica subsp. palearctica Y11
  4mqu-assembly2_B  TM=8.306E-01  e=9.226E-02  Homo sapiens

Sequence (86 aa):
RIFYIGAGTSGRLGVLDASEIPPTFGMPNTLVVGLIAGGDTALRNPVESAEDDPKKAWEELKAHNINSNDTVVGIAASGTTPYVIG

Mean predicted aligned error: 2.16 Å

Secondary structure (DSSP, 8-state):
-EEEEESHHHHHHHHHHHHHHHHHH---TTSEEEEETTTHHHHHS--TTGGG-TTHHHHHHHHTT--TT-EEEEE-TTS--HHHH-

Foldseek 3Di:
DEEEEEEAPSLLVQQVVLVVCCVPPVDDSLQRYGDYQVPPCSNVDHDPCSQVDLCVLVVVCVVSVDDPVYHYDQTDPVVDRSVRND